Protein AF-A0A3S9A7A6-F1 (afdb_monom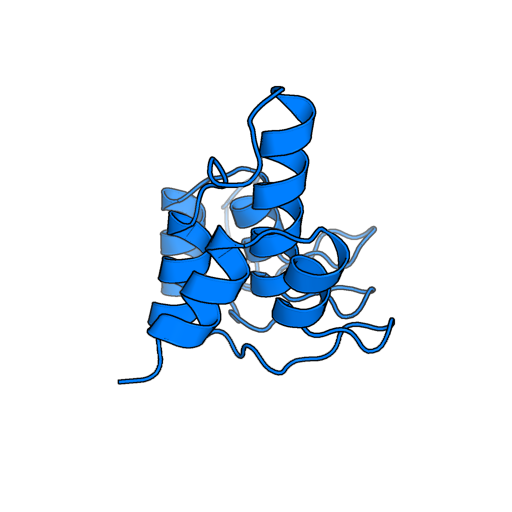er)

Mean predicted aligned error: 6.84 Å

Solvent-accessible surface area (backbone atoms only — not comparable to full-atom values): 7025 Å² total; per-residue (Å²): 133,90,78,76,86,73,80,84,79,55,48,69,38,51,45,92,87,52,42,40,32,53,52,37,54,23,48,74,66,70,33,62,70,53,38,53,51,36,49,73,68,61,26,61,60,64,48,57,20,72,63,33,41,25,37,58,36,49,33,49,51,48,23,49,51,51,26,55,75,73,70,46,56,88,65,63,50,67,52,66,65,50,50,53,41,47,78,71,66,36,67,68,78,56,54,23,76,86,70,39,29,37,62,50,51,32,58,75,73,62,31,57,52,60,48,50,50,66,62,66,71,73,124

InterPro domains:
  IPR002110 Ankyrin repeat [PF12796] (8-60)
  IPR002110 Ankyrin repeat [PF13637] (77-115)
  IPR002110 Ankyrin repeat [PS50088] (18-50)
  IPR002110 Ankyrin repeat [PS50088] (51-97)
  IPR002110 Ankyrin repeat [SM00248] (18-47)
  IPR002110 Ankyrin repeat [SM00248] (51-94)
  IPR036770 Ankyrin repeat-containing domain superfamily [G3DSA:1.25.40.20] (1-119)
  IPR036770 Ankyrin repeat-containing domain superfamily [SSF48403] (3-118)

Radius of gyration: 14.27 Å; Cα contacts (8 Å, |Δi|>4): 161; chains: 1; bounding box: 40×29×38 Å

Structure (mmCIF, N/CA/C/O backbone):
data_AF-A0A3S9A7A6-F1
#
_entry.id   AF-A0A3S9A7A6-F1
#
loop_
_atom_site.group_PDB
_atom_site.id
_atom_site.type_symbol
_atom_site.label_atom_id
_atom_site.label_alt_id
_atom_site.label_comp_id
_atom_site.label_asym_id
_atom_site.label_entity_id
_atom_site.label_seq_id
_atom_site.pdbx_PDB_ins_code
_atom_site.Cartn_x
_atom_site.Cartn_y
_atom_site.Cartn_z
_atom_site.occupancy
_atom_site.B_iso_or_equiv
_atom_site.auth_seq_id
_atom_site.auth_comp_id
_atom_site.auth_asym_id
_atom_site.auth_atom_id
_atom_site.pdbx_PDB_model_num
ATOM 1 N N . MET A 1 1 ? 16.590 14.327 -1.279 1.00 37.31 1 MET A N 1
ATOM 2 C CA . MET A 1 1 ? 17.136 13.458 -2.346 1.00 37.31 1 MET A CA 1
ATOM 3 C C . MET A 1 1 ? 16.861 14.128 -3.684 1.00 37.31 1 MET A C 1
ATOM 5 O O . MET A 1 1 ? 15.701 14.391 -3.963 1.00 37.31 1 MET A O 1
ATOM 9 N N . ASN A 1 2 ? 17.891 14.454 -4.473 1.00 30.27 2 ASN A N 1
ATOM 10 C CA . ASN A 1 2 ? 17.712 14.982 -5.832 1.00 30.27 2 ASN A CA 1
ATOM 11 C C . ASN A 1 2 ? 17.492 13.808 -6.791 1.00 30.27 2 ASN A C 1
ATOM 13 O O . ASN A 1 2 ? 18.451 13.212 -7.278 1.00 30.27 2 ASN A O 1
ATOM 17 N N . LEU A 1 3 ? 16.229 13.454 -7.025 1.00 45.22 3 LEU A N 1
ATOM 18 C CA . LEU A 1 3 ? 15.847 12.568 -8.119 1.00 45.22 3 LEU A CA 1
ATOM 19 C C . LEU A 1 3 ? 15.907 13.368 -9.422 1.00 45.22 3 LEU A C 1
ATOM 21 O O . LEU A 1 3 ? 14.976 14.086 -9.779 1.00 45.22 3 LEU A O 1
ATOM 25 N N . SER A 1 4 ? 17.044 13.283 -10.110 1.00 37.56 4 SER A N 1
ATOM 26 C CA . SER A 1 4 ? 17.216 13.858 -11.441 1.00 37.56 4 SER A CA 1
ATOM 27 C C . SER A 1 4 ? 16.333 13.096 -12.434 1.00 37.56 4 SER A C 1
ATOM 29 O O . SER A 1 4 ? 16.729 12.063 -12.959 1.00 37.56 4 SER A O 1
ATOM 31 N N . LEU A 1 5 ? 15.135 13.621 -12.702 1.00 46.88 5 LEU A N 1
ATOM 32 C CA . LEU A 1 5 ? 14.158 13.147 -13.702 1.00 46.88 5 LEU A CA 1
ATOM 33 C C . LEU A 1 5 ? 14.643 13.272 -15.167 1.00 46.88 5 LEU A C 1
ATOM 35 O O . LEU A 1 5 ? 13.860 13.195 -16.112 1.00 46.88 5 LEU A O 1
ATOM 39 N N . SER A 1 6 ? 15.938 13.474 -15.390 1.00 39.38 6 SER A N 1
ATOM 40 C CA . SER A 1 6 ? 16.543 13.607 -16.709 1.00 39.38 6 SER A CA 1
ATOM 41 C C . SER A 1 6 ? 16.806 12.230 -17.326 1.00 39.38 6 SER A C 1
ATOM 43 O O . SER A 1 6 ? 17.736 11.535 -16.929 1.00 39.38 6 SER A O 1
ATOM 45 N N . SER A 1 7 ? 15.993 11.892 -18.332 1.00 44.28 7 SER A N 1
ATOM 46 C CA . SER A 1 7 ? 16.219 10.889 -19.388 1.00 44.28 7 SER A CA 1
ATOM 47 C C . SER A 1 7 ? 16.434 9.428 -18.953 1.00 44.28 7 SER A C 1
ATOM 49 O O . SER A 1 7 ? 17.545 9.020 -18.632 1.00 44.28 7 SER A O 1
ATOM 51 N N .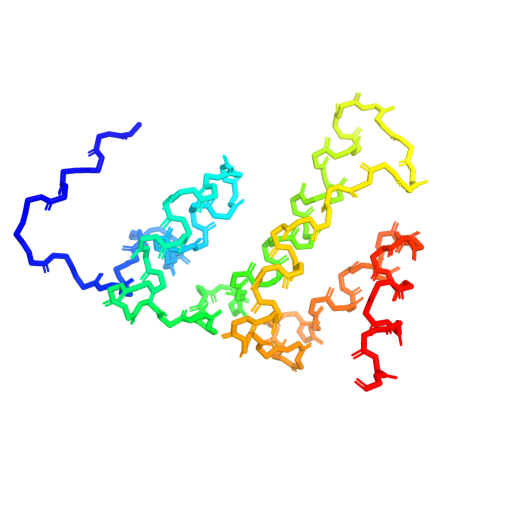 GLY A 1 8 ? 15.386 8.602 -19.078 1.00 53.28 8 GLY A N 1
ATOM 52 C CA . GLY A 1 8 ? 15.515 7.136 -19.165 1.00 53.28 8 GLY A CA 1
ATOM 53 C C . GLY A 1 8 ? 15.225 6.333 -17.895 1.00 53.28 8 GLY A C 1
ATOM 54 O O . GLY A 1 8 ? 15.415 5.119 -17.897 1.00 53.28 8 GLY A O 1
ATOM 55 N N . ILE A 1 9 ? 14.749 6.970 -16.823 1.00 58.81 9 ILE A N 1
ATOM 56 C CA . ILE A 1 9 ? 14.324 6.251 -15.618 1.00 58.81 9 ILE A CA 1
ATOM 57 C C . ILE A 1 9 ? 13.048 5.467 -15.946 1.00 58.81 9 ILE A C 1
ATOM 59 O O . ILE A 1 9 ? 12.026 6.050 -16.304 1.00 58.81 9 ILE A O 1
ATOM 63 N N . SER A 1 10 ? 13.125 4.138 -15.843 1.00 69.38 10 SER A N 1
ATOM 64 C CA . SER A 1 10 ? 11.952 3.264 -15.930 1.00 69.38 10 SER A CA 1
ATOM 65 C C . SER A 1 10 ? 10.909 3.717 -14.899 1.00 69.38 10 SER A C 1
ATOM 67 O O . SER A 1 10 ? 11.289 3.992 -13.760 1.00 69.38 10 SER A O 1
ATOM 69 N N . PRO A 1 11 ? 9.609 3.772 -15.229 1.00 69.31 11 PRO A N 1
ATOM 70 C CA . PRO A 1 11 ? 8.570 4.135 -14.260 1.00 69.31 11 PRO A CA 1
ATOM 71 C C . PRO A 1 11 ? 8.529 3.182 -13.049 1.00 69.31 11 PRO A C 1
ATOM 73 O O . PRO A 1 11 ? 8.079 3.560 -11.972 1.00 69.31 11 PRO A O 1
ATOM 76 N N . ASN A 1 12 ? 9.101 1.982 -13.202 1.00 74.06 12 ASN A N 1
ATOM 77 C CA . ASN A 1 12 ? 9.294 0.983 -12.148 1.00 74.06 12 ASN A CA 1
ATOM 78 C C . ASN A 1 12 ? 10.726 0.959 -11.608 1.00 74.06 12 ASN A C 1
ATOM 80 O O . ASN A 1 12 ? 11.197 -0.077 -11.143 1.00 74.06 12 ASN A O 1
ATOM 84 N N . ALA A 1 13 ? 11.462 2.064 -11.725 1.00 74.06 13 ALA A N 1
ATOM 85 C CA . ALA A 1 13 ? 12.793 2.147 -11.158 1.00 74.06 13 ALA A CA 1
ATOM 86 C C . ALA A 1 13 ? 12.736 1.902 -9.650 1.00 74.06 13 ALA A C 1
ATOM 88 O O . ALA A 1 13 ? 11.816 2.331 -8.948 1.00 74.06 13 ALA A O 1
ATOM 89 N N . VAL A 1 14 ? 13.746 1.185 -9.179 1.00 74.56 14 VAL A N 1
ATOM 90 C CA . VAL A 1 14 ? 13.867 0.740 -7.801 1.00 74.56 14 VAL A CA 1
ATOM 91 C C . VAL A 1 14 ? 15.142 1.290 -7.188 1.00 74.56 14 VAL A C 1
ATOM 93 O O . VAL A 1 14 ? 16.156 1.410 -7.877 1.00 74.56 14 VAL A O 1
ATOM 96 N N . CYS A 1 15 ? 15.119 1.611 -5.896 1.00 71.38 15 CYS A N 1
ATOM 97 C CA . CYS A 1 15 ? 16.355 1.903 -5.176 1.00 71.38 15 CYS A CA 1
ATOM 98 C C . CYS A 1 15 ? 17.126 0.601 -4.873 1.00 71.38 15 CYS A C 1
ATOM 100 O O . CYS A 1 15 ? 16.530 -0.451 -4.627 1.00 71.38 15 CYS A O 1
ATOM 102 N N . GLU A 1 16 ? 18.460 0.666 -4.895 1.00 63.88 16 GLU A N 1
ATOM 103 C CA . GLU A 1 16 ? 19.340 -0.518 -4.875 1.00 63.88 16 GLU A CA 1
ATOM 104 C C . GLU A 1 16 ? 19.225 -1.374 -3.599 1.00 63.88 16 GLU A C 1
ATOM 106 O O . GLU A 1 16 ? 19.456 -2.579 -3.650 1.00 63.88 16 GLU A O 1
ATOM 111 N N . ASN A 1 17 ? 18.819 -0.790 -2.464 1.00 60.53 17 ASN A N 1
ATOM 112 C CA . ASN A 1 17 ? 18.891 -1.466 -1.161 1.00 60.53 17 ASN A CA 1
ATOM 113 C C . ASN A 1 17 ? 17.626 -2.254 -0.778 1.00 60.53 17 ASN A C 1
ATOM 115 O O . ASN A 1 17 ? 17.732 -3.302 -0.145 1.00 60.53 17 ASN A O 1
ATOM 119 N N . SER A 1 18 ? 16.431 -1.776 -1.136 1.00 61.47 18 SER A N 1
ATOM 120 C CA . SER A 1 18 ? 15.144 -2.409 -0.776 1.00 61.47 18 SER A CA 1
ATOM 121 C C . SER A 1 18 ? 14.323 -2.857 -1.992 1.00 61.47 18 SER A C 1
ATOM 123 O O . SER A 1 18 ? 13.229 -3.409 -1.838 1.00 61.47 18 SER A O 1
ATOM 125 N N . LEU A 1 19 ? 14.848 -2.642 -3.206 1.00 69.38 19 LEU A N 1
ATOM 126 C CA . LEU A 1 19 ? 14.103 -2.716 -4.466 1.00 69.38 19 LEU A CA 1
ATOM 127 C C . LEU A 1 19 ? 12.782 -1.942 -4.398 1.00 69.38 19 LEU A C 1
ATOM 129 O O . LEU A 1 19 ? 11.753 -2.369 -4.916 1.00 69.38 19 LEU A O 1
ATOM 133 N N . GLN A 1 20 ? 12.785 -0.826 -3.684 1.00 72.81 20 GLN A N 1
ATOM 134 C CA . GLN A 1 20 ? 11.581 -0.058 -3.462 1.00 72.81 20 GLN A CA 1
ATOM 135 C C . GLN A 1 20 ? 11.309 0.813 -4.676 1.00 72.81 20 GLN A C 1
ATOM 137 O O . GLN A 1 20 ? 12.185 1.566 -5.107 1.00 72.81 20 GLN A O 1
ATOM 142 N N . SER A 1 21 ? 10.108 0.670 -5.238 1.00 83.25 21 SER A N 1
ATOM 143 C CA . SER A 1 21 ? 9.715 1.441 -6.412 1.00 83.25 21 SER A CA 1
ATOM 144 C C . SER A 1 21 ? 9.664 2.931 -6.087 1.00 83.25 21 SER A C 1
ATOM 146 O O . SER A 1 21 ? 9.344 3.320 -4.959 1.00 83.25 21 SER A O 1
ATOM 148 N N . LEU A 1 22 ? 9.906 3.771 -7.094 1.00 84.19 22 LEU A N 1
ATOM 149 C CA . LEU A 1 22 ? 9.686 5.216 -6.983 1.00 84.19 22 LEU A CA 1
ATOM 150 C C . LEU A 1 22 ? 8.284 5.552 -6.468 1.00 84.19 22 LEU A C 1
ATOM 152 O O . LEU A 1 22 ? 8.128 6.481 -5.678 1.00 84.19 22 LEU A O 1
ATOM 156 N N . LEU A 1 23 ? 7.281 4.769 -6.873 1.00 86.56 23 LEU A N 1
ATOM 157 C CA . LEU A 1 23 ? 5.905 4.930 -6.423 1.00 86.56 23 LEU A CA 1
ATOM 158 C C . LEU A 1 23 ? 5.774 4.677 -4.918 1.00 86.56 23 LEU A C 1
ATOM 160 O O . LEU A 1 23 ? 5.145 5.464 -4.219 1.00 86.56 23 LEU A O 1
ATOM 164 N N . THR A 1 24 ? 6.412 3.626 -4.399 1.00 87.50 24 THR A N 1
ATOM 165 C CA . THR A 1 24 ? 6.419 3.334 -2.960 1.00 87.50 24 THR A CA 1
ATOM 166 C C . THR A 1 24 ? 7.115 4.446 -2.169 1.00 87.50 24 THR A C 1
ATOM 168 O O . THR A 1 24 ? 6.613 4.843 -1.126 1.00 87.50 24 THR A O 1
ATOM 171 N N . ILE A 1 25 ? 8.221 5.001 -2.676 1.00 85.69 25 ILE A N 1
ATOM 172 C CA . ILE A 1 25 ? 8.912 6.128 -2.024 1.00 85.69 25 ILE A CA 1
ATOM 173 C C . ILE A 1 25 ? 8.013 7.373 -2.002 1.00 85.69 25 ILE A C 1
ATOM 175 O O . ILE A 1 25 ? 7.930 8.058 -0.985 1.00 85.69 25 ILE A O 1
ATOM 179 N N . ALA A 1 26 ? 7.316 7.672 -3.102 1.00 88.75 26 ALA A N 1
ATOM 180 C CA . ALA A 1 26 ? 6.384 8.798 -3.158 1.00 88.75 26 ALA A CA 1
ATOM 181 C C . ALA A 1 26 ? 5.214 8.628 -2.171 1.00 88.75 26 ALA A C 1
ATOM 183 O O . ALA A 1 26 ? 4.820 9.597 -1.523 1.00 88.75 26 ALA A O 1
ATOM 184 N N . VAL A 1 27 ? 4.711 7.397 -2.016 1.00 90.00 27 VAL A N 1
ATOM 185 C CA . VAL A 1 27 ? 3.704 7.028 -1.007 1.00 90.00 27 VAL A CA 1
ATOM 186 C C . VAL A 1 27 ? 4.218 7.271 0.411 1.00 90.00 27 VAL A C 1
ATOM 188 O O . VAL A 1 27 ? 3.525 7.906 1.199 1.00 90.00 27 VAL A O 1
ATOM 191 N N . GLU A 1 28 ? 5.439 6.839 0.727 1.00 86.12 28 GLU A N 1
ATOM 192 C CA . GLU A 1 28 ? 6.024 7.027 2.062 1.00 86.12 28 GLU A CA 1
ATOM 193 C C . GLU A 1 28 ? 6.289 8.497 2.420 1.00 86.12 28 GLU A C 1
ATOM 195 O O . GLU A 1 28 ? 6.378 8.862 3.586 1.00 86.12 28 GLU A O 1
ATOM 200 N N . ASN A 1 29 ? 6.424 9.366 1.422 1.00 85.44 29 ASN A N 1
ATOM 201 C CA . ASN A 1 29 ? 6.647 10.793 1.648 1.00 85.44 29 ASN A CA 1
ATOM 202 C C . ASN A 1 29 ? 5.358 11.631 1.535 1.00 85.44 29 ASN A C 1
ATOM 204 O O . ASN A 1 29 ? 5.452 12.856 1.493 1.00 85.44 29 ASN A O 1
ATOM 208 N N . ASP A 1 30 ? 4.179 11.000 1.437 1.00 86.00 30 ASP A N 1
ATOM 209 C CA . ASP A 1 30 ? 2.879 11.652 1.183 1.00 86.00 30 ASP A CA 1
ATOM 210 C C . ASP A 1 30 ? 2.900 12.614 -0.032 1.00 86.00 30 ASP A C 1
ATOM 212 O O . ASP A 1 30 ? 2.218 13.639 -0.089 1.00 86.00 30 ASP A O 1
ATOM 216 N N . GLN A 1 31 ? 3.712 12.303 -1.050 1.00 88.12 31 GLN A N 1
ATOM 217 C CA . GLN A 1 31 ? 3.904 13.164 -2.221 1.00 88.12 31 GLN A CA 1
ATOM 218 C C . GLN A 1 31 ? 2.853 12.875 -3.291 1.00 88.12 31 GLN A C 1
ATOM 220 O O . GLN A 1 31 ? 3.149 12.283 -4.329 1.00 88.12 31 GLN A O 1
ATOM 225 N N . LYS A 1 32 ? 1.615 13.316 -3.053 1.00 88.12 32 LYS A N 1
ATOM 226 C CA . LYS A 1 32 ? 0.463 13.072 -3.943 1.00 88.12 32 LYS A CA 1
ATOM 227 C C . LYS A 1 32 ? 0.743 13.423 -5.407 1.00 88.12 32 LYS A C 1
ATOM 229 O O . LYS A 1 32 ? 0.471 12.603 -6.278 1.00 88.12 32 LYS 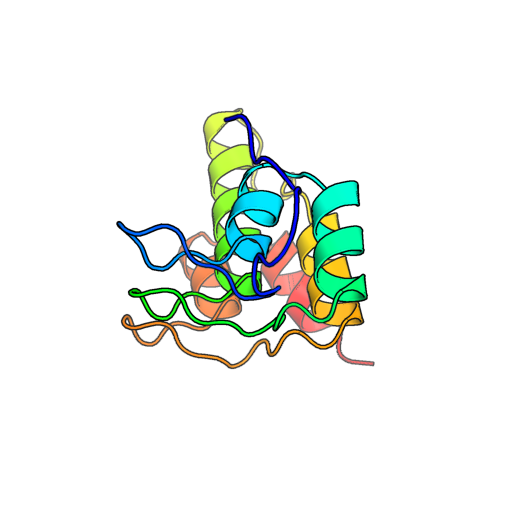A O 1
ATOM 234 N N . ASP A 1 33 ? 1.364 14.570 -5.673 1.00 88.69 33 ASP A N 1
ATOM 235 C CA . ASP A 1 33 ? 1.697 15.000 -7.039 1.00 88.69 33 ASP A CA 1
ATOM 236 C C . ASP A 1 33 ? 2.679 14.035 -7.727 1.00 88.69 33 ASP A C 1
ATOM 238 O O . ASP A 1 33 ? 2.541 13.727 -8.911 1.00 88.69 33 ASP A O 1
ATOM 242 N N . MET A 1 34 ? 3.644 13.496 -6.974 1.00 87.12 34 MET A N 1
ATOM 243 C CA . MET A 1 34 ? 4.598 12.509 -7.487 1.00 87.12 34 MET A CA 1
ATOM 244 C C . MET A 1 34 ? 3.933 11.152 -7.708 1.00 87.12 34 MET A C 1
ATOM 246 O O . MET A 1 34 ? 4.206 10.512 -8.717 1.00 87.12 34 MET A O 1
ATOM 250 N N . ILE A 1 35 ? 3.028 10.727 -6.821 1.00 90.19 35 ILE A N 1
ATOM 251 C CA . ILE A 1 35 ? 2.237 9.500 -7.003 1.00 90.19 35 ILE A CA 1
ATOM 252 C C . ILE A 1 35 ? 1.430 9.596 -8.306 1.00 90.19 35 ILE A C 1
ATOM 254 O O . ILE A 1 35 ? 1.491 8.687 -9.133 1.00 90.19 35 ILE A O 1
ATOM 258 N N . GLN A 1 36 ? 0.732 10.715 -8.523 1.00 89.62 36 GLN A N 1
ATOM 259 C CA . GLN A 1 36 ? -0.042 10.967 -9.742 1.00 89.62 36 GLN A CA 1
ATOM 260 C C . GLN A 1 36 ? 0.838 10.939 -10.994 1.00 89.62 36 GLN A C 1
ATOM 262 O O . GLN A 1 36 ? 0.515 10.255 -11.965 1.00 89.62 36 GLN A O 1
ATOM 267 N N . LEU A 1 37 ? 1.969 11.649 -10.965 1.00 88.62 37 LEU A N 1
ATOM 268 C CA . LEU A 1 37 ? 2.909 11.691 -12.082 1.00 88.62 37 LEU A CA 1
ATOM 269 C C . LEU A 1 37 ? 3.456 10.298 -12.411 1.00 88.62 37 LEU A C 1
ATOM 271 O O . LEU A 1 37 ? 3.483 9.921 -13.579 1.00 88.62 37 LEU A O 1
ATOM 275 N N . LEU A 1 38 ? 3.860 9.530 -11.395 1.00 88.19 38 LEU A N 1
ATOM 276 C CA . LEU A 1 38 ? 4.417 8.186 -11.554 1.00 88.19 38 LEU A CA 1
ATOM 277 C C . LEU A 1 38 ? 3.393 7.215 -12.151 1.00 88.19 38 LEU A C 1
ATOM 279 O O . LEU A 1 38 ? 3.715 6.491 -13.091 1.00 88.19 38 LEU A O 1
ATOM 283 N N . LEU A 1 39 ? 2.147 7.236 -11.673 1.00 89.12 39 LEU A N 1
ATOM 284 C CA . LEU A 1 39 ? 1.079 6.428 -12.268 1.00 89.12 39 LEU A CA 1
ATOM 285 C C . LEU A 1 39 ? 0.780 6.857 -13.712 1.00 89.12 39 LEU A C 1
ATOM 287 O O . LEU A 1 39 ? 0.620 6.002 -14.580 1.00 89.12 39 LEU A O 1
ATOM 291 N N . MET A 1 40 ? 0.789 8.163 -14.004 1.00 88.00 40 MET A N 1
ATOM 292 C CA . MET A 1 40 ? 0.566 8.684 -15.358 1.00 88.00 40 MET A CA 1
ATOM 293 C C . MET A 1 40 ? 1.646 8.233 -16.355 1.00 88.00 40 MET A C 1
ATOM 295 O O . MET A 1 40 ? 1.335 7.980 -17.517 1.00 88.00 40 MET A O 1
ATOM 299 N N . ILE A 1 41 ? 2.903 8.099 -15.919 1.00 87.25 41 ILE A N 1
ATOM 300 C CA . ILE A 1 41 ? 3.996 7.582 -16.763 1.00 87.25 41 ILE A CA 1
ATOM 301 C C . ILE A 1 41 ? 4.053 6.043 -16.817 1.00 87.25 41 ILE A C 1
ATOM 303 O O . ILE A 1 41 ? 4.980 5.490 -17.410 1.00 87.25 41 ILE A O 1
ATOM 307 N N . GLY A 1 42 ? 3.075 5.348 -16.224 1.00 86.31 42 GLY A N 1
ATOM 308 C CA . GLY A 1 42 ? 2.942 3.892 -16.291 1.00 86.31 42 GLY A CA 1
ATOM 309 C C . GLY A 1 42 ? 3.685 3.128 -15.196 1.00 86.31 42 GLY A C 1
ATOM 310 O O . GLY A 1 42 ? 4.120 2.002 -15.440 1.00 86.31 42 GLY A O 1
ATOM 311 N N . ALA A 1 43 ? 3.865 3.719 -14.010 1.00 88.88 43 ALA A N 1
ATOM 312 C CA . ALA A 1 43 ? 4.357 2.972 -12.856 1.00 88.88 43 ALA A CA 1
ATOM 313 C C . ALA A 1 43 ? 3.367 1.860 -12.486 1.00 88.88 43 ALA A C 1
ATOM 315 O O . ALA A 1 4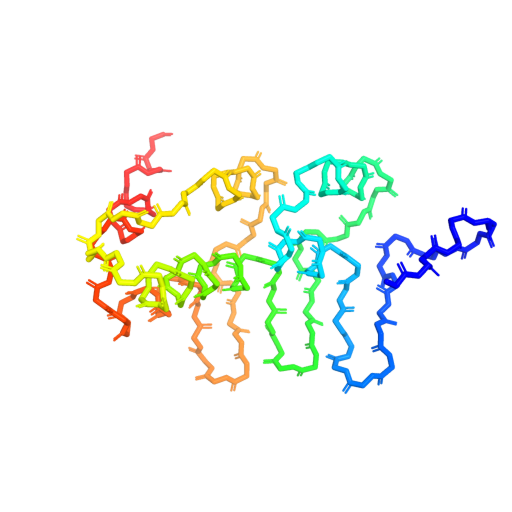3 ? 2.156 2.068 -12.423 1.00 88.88 43 ALA A O 1
ATOM 316 N N . ASP A 1 44 ? 3.900 0.673 -12.228 1.00 90.75 44 ASP A N 1
ATOM 317 C CA . ASP A 1 44 ? 3.142 -0.482 -11.783 1.00 90.75 44 ASP A CA 1
ATOM 318 C C . ASP A 1 44 ? 2.688 -0.257 -10.339 1.00 90.75 44 ASP A C 1
ATOM 320 O O . ASP A 1 44 ? 3.469 -0.308 -9.384 1.00 90.75 44 ASP A O 1
ATOM 324 N N . ILE A 1 45 ? 1.387 -0.020 -10.191 1.00 93.81 45 ILE A N 1
ATOM 325 C CA . ILE A 1 45 ? 0.730 0.218 -8.907 1.00 93.81 45 ILE A CA 1
ATOM 326 C C . ILE A 1 45 ? 0.832 -0.973 -7.943 1.00 93.81 45 ILE A C 1
ATOM 328 O O . ILE A 1 45 ? 0.680 -0.812 -6.732 1.00 93.81 45 ILE A O 1
ATOM 332 N N . ASN A 1 46 ? 1.135 -2.161 -8.469 1.00 94.06 46 ASN A N 1
ATOM 333 C CA . ASN A 1 46 ? 1.267 -3.408 -7.728 1.00 94.06 46 ASN A CA 1
ATOM 334 C C . ASN A 1 46 ? 2.722 -3.875 -7.606 1.00 94.06 46 ASN A C 1
ATOM 336 O O . ASN A 1 46 ? 2.965 -4.997 -7.151 1.00 94.06 46 ASN A O 1
ATOM 340 N N . PHE A 1 47 ? 3.690 -3.025 -7.969 1.00 91.38 47 PHE A N 1
ATOM 341 C CA . PHE A 1 47 ? 5.102 -3.381 -7.930 1.00 91.38 47 PHE A CA 1
ATOM 342 C C . PHE A 1 47 ? 5.515 -3.858 -6.536 1.00 91.38 47 PHE A C 1
ATOM 344 O O . PHE A 1 47 ? 5.297 -3.179 -5.532 1.00 91.38 47 PHE A O 1
ATOM 351 N N . LYS A 1 48 ? 6.146 -5.031 -6.469 1.00 90.12 48 LYS A N 1
ATOM 352 C CA . LYS A 1 48 ? 6.565 -5.642 -5.207 1.00 90.12 48 LYS A CA 1
ATOM 353 C C . LYS A 1 48 ? 8.018 -5.296 -4.902 1.00 90.12 48 LYS A C 1
ATOM 355 O O . LYS A 1 48 ? 8.909 -5.624 -5.681 1.00 90.12 48 LYS A O 1
ATOM 360 N N . SER A 1 49 ? 8.260 -4.712 -3.732 1.00 86.25 49 SER A N 1
ATOM 361 C CA . SER A 1 49 ? 9.609 -4.537 -3.190 1.00 86.25 49 SER A CA 1
ATOM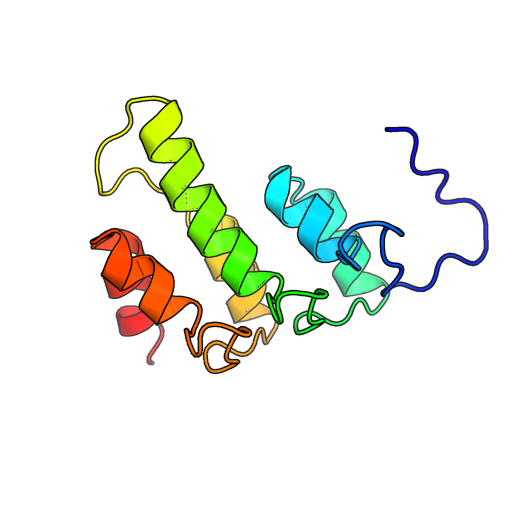 362 C C . SER A 1 49 ? 10.261 -5.885 -2.870 1.00 86.25 49 SER A C 1
ATOM 364 O O . SER A 1 49 ? 9.619 -6.942 -2.932 1.00 86.25 49 SER A O 1
ATOM 366 N N . TYR A 1 50 ? 11.525 -5.869 -2.434 1.00 84.38 50 TYR A N 1
ATOM 367 C CA . TYR A 1 50 ? 12.202 -7.091 -2.004 1.00 84.38 50 TYR A CA 1
ATOM 368 C C . TYR A 1 50 ? 11.414 -7.827 -0.909 1.00 84.38 50 TYR A C 1
ATOM 370 O O . TYR A 1 50 ? 11.298 -9.044 -0.968 1.00 84.38 50 TYR A O 1
ATOM 378 N N . GLY A 1 51 ? 10.777 -7.120 0.029 1.00 86.31 51 GLY A N 1
ATOM 379 C CA . GLY A 1 51 ? 9.923 -7.715 1.068 1.00 86.31 51 GLY A CA 1
ATOM 380 C C . GLY A 1 51 ? 8.577 -8.255 0.567 1.00 86.31 51 GLY A C 1
ATOM 381 O O . GLY A 1 51 ? 7.772 -8.744 1.358 1.00 86.31 51 GLY A O 1
ATOM 382 N N . GLY A 1 52 ? 8.294 -8.158 -0.731 1.00 91.00 52 GLY A N 1
ATOM 383 C CA . GLY A 1 52 ? 6.984 -8.442 -1.305 1.00 91.00 52 GLY A CA 1
ATOM 384 C C . GLY A 1 52 ? 5.950 -7.346 -1.042 1.00 91.00 52 GLY A C 1
ATOM 385 O O . GLY A 1 52 ? 4.771 -7.581 -1.287 1.00 91.00 52 GLY A O 1
ATOM 386 N N . TRP A 1 53 ? 6.367 -6.183 -0.539 1.00 92.31 53 TRP A N 1
ATOM 387 C CA . TRP A 1 53 ? 5.462 -5.081 -0.232 1.00 92.31 53 TRP A CA 1
ATOM 388 C C . TRP A 1 53 ? 5.067 -4.342 -1.501 1.00 92.31 53 TRP A C 1
ATOM 390 O O . TRP A 1 53 ? 5.924 -4.015 -2.317 1.00 92.31 53 TRP A O 1
ATOM 400 N N . THR A 1 54 ? 3.778 -4.053 -1.634 1.00 94.12 54 THR A N 1
ATOM 401 C CA . THR A 1 54 ? 3.244 -3.181 -2.690 1.00 94.12 54 THR A CA 1
ATOM 402 C C . THR A 1 54 ? 3.117 -1.743 -2.181 1.00 94.12 54 THR A C 1
ATOM 404 O O . THR A 1 54 ? 3.105 -1.536 -0.962 1.00 94.12 54 THR A O 1
ATOM 407 N N . PRO A 1 55 ? 2.955 -0.741 -3.068 1.00 94.12 55 PRO A N 1
ATOM 408 C CA . PRO A 1 55 ? 2.594 0.619 -2.668 1.00 94.12 55 PRO A CA 1
ATOM 409 C C . PRO A 1 55 ? 1.402 0.674 -1.703 1.00 94.12 55 PRO A C 1
ATOM 411 O O . PRO A 1 55 ? 1.414 1.466 -0.767 1.00 94.12 55 PRO A O 1
ATOM 414 N N . LEU A 1 56 ? 0.413 -0.213 -1.866 1.00 94.88 56 LEU A N 1
ATOM 415 C CA . LEU A 1 56 ? -0.744 -0.283 -0.973 1.00 94.88 56 LEU A CA 1
ATOM 416 C C . LEU A 1 56 ? -0.393 -0.793 0.438 1.00 94.88 56 LEU A C 1
ATOM 418 O O . LEU A 1 56 ? -0.959 -0.295 1.406 1.00 94.88 56 LEU A O 1
ATOM 422 N N . HIS A 1 57 ? 0.555 -1.732 0.581 1.00 95.25 57 HIS A N 1
ATOM 423 C CA . HIS A 1 57 ? 1.054 -2.129 1.908 1.00 95.25 57 HIS A CA 1
ATOM 424 C C . HIS A 1 57 ? 1.730 -0.946 2.607 1.00 95.25 57 HIS A C 1
ATOM 426 O O . HIS A 1 57 ? 1.414 -0.658 3.757 1.00 95.25 57 HIS A O 1
ATOM 432 N N . ALA A 1 58 ? 2.619 -0.247 1.891 1.00 92.50 58 ALA A N 1
ATOM 433 C CA . ALA A 1 58 ? 3.341 0.903 2.428 1.00 92.50 58 ALA A CA 1
ATOM 434 C C . ALA A 1 58 ? 2.386 2.034 2.837 1.00 92.50 58 ALA A C 1
ATOM 436 O O . ALA A 1 58 ? 2.541 2.597 3.912 1.00 92.50 58 ALA A O 1
ATOM 437 N N . ALA A 1 59 ? 1.357 2.315 2.027 1.00 93.12 59 ALA A N 1
ATOM 438 C CA . ALA A 1 59 ? 0.354 3.334 2.335 1.00 93.12 59 ALA A CA 1
ATOM 439 C C . ALA A 1 59 ? -0.411 3.041 3.635 1.00 93.12 59 ALA A C 1
ATOM 441 O O . ALA A 1 59 ? -0.661 3.958 4.412 1.00 93.12 59 ALA A O 1
ATOM 442 N N . VAL A 1 60 ? -0.786 1.778 3.877 1.00 93.50 60 VAL A N 1
ATOM 443 C CA . VAL A 1 60 ? -1.466 1.377 5.120 1.00 93.50 60 VAL A CA 1
ATOM 444 C C . VAL A 1 60 ? -0.525 1.490 6.315 1.00 93.50 60 VAL A C 1
ATOM 446 O O . VAL A 1 60 ? -0.899 2.078 7.325 1.00 93.50 60 VAL A O 1
ATOM 449 N N . ASP A 1 61 ? 0.685 0.948 6.197 1.00 92.19 61 ASP A N 1
ATOM 450 C CA . ASP A 1 61 ? 1.661 0.924 7.286 1.00 92.19 61 ASP A CA 1
ATOM 451 C C . ASP A 1 61 ? 2.050 2.336 7.729 1.00 92.19 61 ASP A C 1
ATOM 453 O O . ASP A 1 61 ? 1.921 2.667 8.905 1.00 92.19 61 ASP A O 1
ATOM 457 N N . ILE A 1 62 ? 2.403 3.215 6.783 1.00 88.88 62 ILE A N 1
ATOM 458 C CA . ILE A 1 62 ? 2.842 4.570 7.122 1.00 88.88 62 ILE A CA 1
ATOM 459 C C . ILE A 1 62 ? 1.711 5.471 7.607 1.00 88.88 62 ILE A C 1
ATOM 461 O O . ILE A 1 62 ? 1.930 6.351 8.436 1.00 88.88 62 ILE A O 1
ATOM 465 N N . SER A 1 63 ? 0.492 5.248 7.114 1.00 88.25 63 SER A N 1
ATOM 466 C CA . SER A 1 63 ? -0.688 5.958 7.598 1.00 88.25 63 SER A CA 1
ATOM 467 C C . SER A 1 63 ? -0.899 5.690 9.091 1.00 88.25 63 SER A C 1
ATOM 469 O O . SER A 1 63 ? -1.109 6.618 9.869 1.00 88.25 63 SER A O 1
ATOM 471 N N . ILE A 1 64 ? -0.745 4.434 9.515 1.00 86.50 64 ILE A N 1
ATOM 472 C CA . ILE A 1 64 ? -0.885 4.036 10.917 1.00 86.50 64 ILE A CA 1
ATOM 473 C C . ILE A 1 64 ? 0.329 4.478 11.741 1.00 86.50 64 ILE A C 1
ATOM 475 O O . ILE A 1 64 ? 0.169 5.104 12.789 1.00 86.50 64 ILE A O 1
ATOM 479 N N . ASP A 1 65 ? 1.539 4.158 11.281 1.00 86.00 65 ASP A N 1
ATOM 480 C CA . ASP A 1 65 ? 2.788 4.446 11.989 1.00 86.00 65 ASP A CA 1
ATOM 481 C C . ASP A 1 65 ? 2.995 5.960 12.162 1.00 86.00 65 ASP A C 1
ATOM 483 O O . ASP A 1 65 ? 3.269 6.431 13.266 1.00 86.00 65 ASP A O 1
ATOM 487 N N . GLY A 1 66 ? 2.729 6.755 11.122 1.00 81.06 66 GLY A N 1
ATOM 488 C CA . GLY A 1 66 ? 2.767 8.217 11.185 1.00 81.06 66 GLY A CA 1
ATOM 489 C C . GLY A 1 66 ? 1.770 8.803 12.191 1.00 81.06 66 GLY A C 1
ATOM 490 O O . GLY A 1 66 ? 2.117 9.704 12.961 1.00 81.06 66 GLY A O 1
ATOM 491 N N . THR A 1 67 ? 0.546 8.269 12.260 1.00 81.56 67 THR A N 1
ATOM 492 C CA . THR A 1 67 ? -0.434 8.669 13.284 1.00 81.56 67 THR A CA 1
ATOM 493 C C . THR A 1 67 ? 0.040 8.311 14.692 1.00 81.56 67 THR A C 1
ATOM 495 O O . THR A 1 67 ? -0.060 9.141 15.593 1.00 81.56 67 THR A O 1
ATOM 498 N N . ILE A 1 68 ? 0.617 7.125 14.900 1.00 80.56 68 ILE A N 1
ATOM 499 C CA . ILE A 1 68 ? 1.149 6.717 16.210 1.00 80.56 68 ILE A CA 1
ATOM 500 C C . ILE A 1 68 ? 2.314 7.624 16.632 1.00 80.56 68 ILE A C 1
ATOM 502 O O . ILE A 1 68 ? 2.348 8.098 17.769 1.00 80.56 68 ILE A O 1
ATOM 506 N N . GLN A 1 69 ? 3.247 7.911 15.721 1.00 81.38 69 GLN A N 1
ATOM 507 C CA . GLN A 1 69 ? 4.428 8.734 15.999 1.00 81.38 69 GLN A CA 1
ATOM 508 C C . GLN A 1 69 ? 4.085 10.194 16.313 1.00 81.38 69 GLN A C 1
ATOM 510 O O . GLN A 1 69 ? 4.756 10.830 17.124 1.00 81.38 69 GLN A O 1
ATOM 515 N N . THR A 1 70 ? 3.022 10.724 15.709 1.00 83.44 70 THR A N 1
ATOM 516 C CA . THR A 1 70 ? 2.539 12.090 15.970 1.00 83.44 70 THR A CA 1
ATOM 517 C C . THR A 1 70 ? 1.672 12.197 17.229 1.00 83.44 70 THR A C 1
ATOM 519 O O . THR A 1 70 ? 1.239 13.293 17.585 1.00 83.44 70 THR A O 1
ATOM 522 N N . GLY A 1 71 ? 1.436 11.086 17.939 1.00 80.19 71 GLY A N 1
ATOM 523 C CA . GLY A 1 71 ? 0.544 11.035 19.100 1.00 80.19 71 GLY A CA 1
ATOM 524 C C . GLY A 1 71 ? -0.942 11.098 18.734 1.00 80.19 71 GLY A C 1
ATOM 525 O O . GLY A 1 71 ? -1.778 11.372 19.600 1.00 80.19 71 GLY A O 1
ATOM 526 N N . GLY A 1 72 ? -1.274 10.866 17.462 1.00 76.31 72 GLY A N 1
ATOM 527 C CA . GLY A 1 72 ? -2.642 10.730 16.984 1.00 76.31 72 GLY A CA 1
ATOM 528 C C . GLY A 1 72 ? -3.323 9.484 17.552 1.00 76.31 72 GLY A C 1
ATOM 529 O O . GLY A 1 72 ? -2.682 8.547 18.038 1.00 76.31 72 GLY A O 1
ATOM 530 N N . LYS A 1 73 ? -4.656 9.482 17.540 1.00 73.75 73 LYS A N 1
ATOM 531 C CA . LYS A 1 73 ? -5.450 8.368 18.066 1.00 73.75 73 LYS A CA 1
ATOM 532 C C . LYS A 1 73 ? -5.797 7.391 16.940 1.00 73.75 73 LYS A C 1
ATOM 534 O O . LYS A 1 73 ? -5.878 7.800 15.783 1.00 73.75 73 LYS A O 1
ATOM 539 N N . PRO A 1 74 ? -6.086 6.115 17.261 1.00 67.94 74 PRO A N 1
ATOM 540 C CA . PRO A 1 74 ? -6.725 5.217 16.303 1.00 67.94 74 PRO A CA 1
ATOM 541 C C . PRO A 1 74 ? -8.004 5.873 15.759 1.00 67.94 74 PRO A C 1
ATOM 543 O O . PRO A 1 74 ? -8.890 6.224 16.542 1.00 67.94 74 PRO A O 1
ATOM 546 N N . GLY A 1 75 ? -8.092 6.064 14.445 1.00 71.44 75 GLY A N 1
ATOM 547 C CA . GLY A 1 75 ? -9.123 6.863 13.773 1.00 71.44 75 GLY A CA 1
ATOM 548 C C . GLY A 1 75 ? -8.618 8.152 13.106 1.00 71.44 75 GLY A C 1
ATOM 549 O O . GLY A 1 75 ? -9.309 8.704 12.244 1.00 71.44 75 GLY A O 1
ATOM 550 N N . ASP A 1 76 ? -7.421 8.631 13.436 1.00 79.88 76 ASP A N 1
ATOM 551 C CA . ASP A 1 76 ? -6.842 9.833 12.820 1.00 79.88 76 ASP A CA 1
ATOM 552 C C . ASP A 1 76 ? -5.996 9.510 11.574 1.00 79.88 76 ASP A C 1
ATOM 554 O O . ASP A 1 76 ? -5.413 10.407 10.971 1.00 79.88 76 ASP A O 1
ATOM 558 N N . GLU A 1 77 ? -5.961 8.245 11.143 1.00 82.31 77 GLU A N 1
ATOM 559 C CA . GLU A 1 77 ? -5.091 7.788 10.059 1.00 82.31 77 GLU A CA 1
ATOM 560 C C . GLU A 1 77 ? -5.492 8.416 8.709 1.00 82.31 77 GLU A C 1
ATOM 562 O O . GLU A 1 77 ? -6.686 8.405 8.357 1.00 82.31 77 GLU A O 1
ATOM 567 N N . PRO A 1 78 ? -4.546 8.985 7.937 1.00 84.38 78 PRO A N 1
ATOM 568 C CA . PRO A 1 78 ? -4.823 9.532 6.612 1.00 84.38 78 PRO A CA 1
ATOM 569 C C . PRO A 1 78 ? -5.163 8.408 5.628 1.00 84.38 78 PRO A C 1
ATOM 571 O O . PRO A 1 78 ? -4.422 7.439 5.467 1.00 84.38 78 PRO A O 1
ATOM 574 N N . THR A 1 79 ? -6.299 8.525 4.944 1.00 89.56 79 THR A N 1
ATOM 575 C CA . THR A 1 79 ? -6.790 7.480 4.020 1.00 89.56 79 THR A CA 1
ATOM 576 C C . THR A 1 79 ? -6.751 7.918 2.562 1.00 89.56 79 THR A C 1
ATOM 578 O O . THR A 1 79 ? -7.062 7.124 1.680 1.00 89.56 79 THR A O 1
ATOM 581 N N . GLU A 1 80 ? -6.330 9.154 2.272 1.00 90.75 80 GLU A N 1
ATOM 582 C CA . GLU A 1 80 ? -6.364 9.718 0.923 1.00 90.75 80 GLU A CA 1
ATOM 583 C C . GLU A 1 80 ? -5.498 8.930 -0.062 1.00 90.75 80 GLU A C 1
ATOM 585 O O . GLU A 1 80 ? -5.956 8.630 -1.161 1.00 90.75 80 GLU A O 1
ATOM 590 N N . ILE A 1 81 ? -4.269 8.563 0.321 1.00 91.56 81 ILE A N 1
ATOM 591 C CA . ILE A 1 81 ? -3.386 7.771 -0.550 1.00 91.56 81 ILE A CA 1
ATOM 592 C C . ILE A 1 81 ? -3.923 6.351 -0.720 1.00 91.56 81 ILE A C 1
ATOM 594 O O . ILE A 1 81 ? -3.925 5.836 -1.834 1.00 91.56 81 ILE A O 1
ATOM 598 N N . ILE A 1 82 ? -4.417 5.729 0.356 1.00 92.94 82 ILE A N 1
ATOM 599 C CA . ILE A 1 82 ? -5.005 4.382 0.306 1.00 92.94 82 ILE A CA 1
ATOM 600 C C . ILE A 1 82 ? -6.170 4.374 -0.687 1.00 92.94 82 ILE A C 1
ATOM 602 O O . ILE A 1 82 ? -6.210 3.538 -1.589 1.00 92.94 82 ILE A O 1
ATOM 606 N N . LYS A 1 83 ? -7.074 5.353 -0.566 1.00 91.88 83 LYS A N 1
ATOM 607 C CA . LYS A 1 83 ? -8.183 5.556 -1.494 1.00 91.88 83 LYS A CA 1
ATOM 608 C C . LYS A 1 83 ? -7.689 5.726 -2.923 1.00 91.88 83 LYS A C 1
ATOM 610 O O . LYS A 1 83 ? -8.135 5.013 -3.810 1.00 91.88 83 LYS A O 1
ATOM 615 N N . TYR A 1 84 ? -6.747 6.640 -3.129 1.00 92.50 84 TYR A N 1
ATOM 616 C CA . TYR A 1 84 ? -6.243 6.953 -4.457 1.00 92.50 84 TYR A CA 1
ATOM 617 C C . TYR A 1 84 ? -5.609 5.733 -5.138 1.00 92.50 84 TYR A C 1
ATOM 619 O O . TYR A 1 84 ? -5.861 5.491 -6.314 1.00 92.50 84 TYR A O 1
ATOM 627 N N . LEU A 1 85 ? -4.834 4.927 -4.409 1.00 92.38 85 LEU A N 1
ATOM 628 C CA . LEU A 1 85 ? -4.249 3.702 -4.953 1.00 92.38 85 LEU A CA 1
ATOM 629 C C . LEU A 1 85 ? -5.329 2.676 -5.330 1.00 92.38 85 LEU A C 1
ATOM 631 O O . LEU A 1 85 ? -5.267 2.098 -6.414 1.00 92.38 85 LEU A O 1
ATOM 635 N N . LEU A 1 86 ? -6.338 2.469 -4.478 1.00 93.06 86 LEU A N 1
ATOM 636 C CA . LEU A 1 86 ? -7.449 1.557 -4.776 1.00 93.06 86 LEU A CA 1
ATOM 637 C C . LEU A 1 86 ? -8.275 2.023 -5.982 1.00 93.06 86 LEU A C 1
ATOM 639 O O . LEU A 1 86 ? -8.569 1.210 -6.858 1.00 93.06 86 LEU A O 1
ATOM 643 N N . ASP A 1 87 ? -8.585 3.319 -6.064 1.00 91.94 87 ASP A N 1
ATOM 644 C CA . ASP A 1 87 ? -9.315 3.927 -7.185 1.00 91.94 87 ASP A CA 1
ATOM 645 C C . ASP A 1 87 ? -8.553 3.762 -8.518 1.00 91.94 87 ASP A C 1
ATOM 647 O O . ASP A 1 87 ? -9.166 3.697 -9.582 1.00 91.94 87 ASP A O 1
ATOM 651 N N . ASN A 1 88 ? -7.219 3.642 -8.468 1.00 92.25 88 ASN A N 1
ATOM 652 C CA . ASN A 1 88 ? -6.354 3.394 -9.628 1.00 92.25 88 ASN A CA 1
ATOM 653 C C . ASN A 1 88 ? -6.022 1.903 -9.850 1.00 92.25 88 ASN A C 1
ATOM 655 O O . ASN A 1 88 ? -5.137 1.578 -10.641 1.00 92.25 88 ASN A O 1
ATOM 659 N N . GLY A 1 89 ? -6.729 0.981 -9.187 1.00 92.06 89 GLY A N 1
ATOM 660 C CA . GLY A 1 89 ? -6.618 -0.457 -9.449 1.00 92.06 89 GLY A CA 1
ATOM 661 C C . GLY A 1 89 ? -5.518 -1.182 -8.671 1.00 92.06 89 GLY A C 1
ATOM 662 O O . GLY A 1 89 ? -5.070 -2.248 -9.099 1.00 92.06 89 GLY A O 1
ATOM 663 N N . ALA A 1 90 ? -5.077 -0.640 -7.531 1.00 94.12 90 ALA A N 1
ATOM 664 C CA . ALA A 1 90 ? -4.205 -1.377 -6.622 1.00 94.12 90 ALA A CA 1
ATOM 665 C C . ALA A 1 90 ? -4.891 -2.662 -6.129 1.00 94.12 90 ALA A C 1
ATOM 667 O O . ALA A 1 90 ? -6.014 -2.637 -5.617 1.00 94.12 90 ALA A O 1
ATOM 668 N N . ASP A 1 91 ? -4.196 -3.791 -6.248 1.00 94.06 91 ASP A N 1
ATOM 669 C CA . ASP A 1 91 ? -4.690 -5.082 -5.792 1.00 94.06 91 ASP A CA 1
ATOM 670 C C . ASP A 1 91 ? -4.505 -5.212 -4.276 1.00 94.06 91 ASP A C 1
ATOM 672 O O . ASP A 1 91 ? -3.396 -5.307 -3.737 1.00 94.06 91 ASP A O 1
ATOM 676 N N . ARG A 1 92 ? -5.643 -5.232 -3.581 1.00 93.50 92 ARG A N 1
ATOM 677 C CA . ARG A 1 92 ? -5.736 -5.371 -2.126 1.00 93.50 92 ARG A CA 1
ATOM 678 C C . ARG A 1 92 ? -5.458 -6.783 -1.605 1.00 93.50 92 ARG A C 1
ATOM 680 O O . ARG A 1 92 ? -5.387 -6.955 -0.394 1.00 93.50 92 ARG A O 1
ATOM 687 N N . ASN A 1 93 ? -5.314 -7.780 -2.479 1.00 94.31 93 ASN A N 1
ATOM 688 C CA . ASN A 1 93 ? -5.152 -9.187 -2.098 1.00 94.31 93 ASN A CA 1
ATOM 689 C C . ASN A 1 93 ? -3.708 -9.693 -2.226 1.00 94.31 93 ASN A C 1
ATOM 691 O O . ASN A 1 93 ? -3.435 -10.856 -1.924 1.00 94.31 93 ASN A O 1
ATOM 695 N N . ILE A 1 94 ? -2.773 -8.853 -2.678 1.00 95.19 94 ILE A N 1
ATOM 696 C CA . ILE A 1 94 ? -1.371 -9.256 -2.809 1.00 95.19 94 ILE A CA 1
ATOM 697 C C . ILE A 1 94 ? -0.787 -9.530 -1.426 1.00 95.19 94 ILE A C 1
ATOM 699 O O . ILE A 1 94 ? -0.911 -8.713 -0.520 1.00 95.19 94 ILE A O 1
ATOM 703 N N . LEU A 1 95 ? -0.094 -10.661 -1.298 1.00 96.25 95 LEU A N 1
ATOM 704 C CA . LEU A 1 95 ? 0.626 -11.033 -0.086 1.00 96.25 95 LEU A CA 1
ATOM 705 C C . LEU A 1 95 ? 2.083 -10.559 -0.137 1.00 96.25 95 LEU A C 1
ATOM 707 O O . LEU A 1 95 ? 2.802 -10.793 -1.126 1.00 96.25 95 LEU A O 1
ATOM 711 N N . ASN A 1 96 ? 2.534 -9.950 0.959 1.00 94.19 96 ASN A N 1
ATOM 712 C CA . ASN A 1 96 ? 3.951 -9.725 1.228 1.00 94.19 96 ASN A CA 1
ATOM 713 C C . ASN A 1 96 ? 4.665 -11.039 1.621 1.00 94.19 96 ASN A C 1
ATOM 715 O O . ASN A 1 96 ? 4.052 -12.106 1.706 1.00 94.19 96 ASN A O 1
ATOM 719 N N . ARG A 1 97 ? 5.984 -10.997 1.863 1.00 94.88 97 ARG A N 1
ATOM 720 C CA . ARG A 1 97 ? 6.756 -12.195 2.262 1.00 94.88 97 ARG A CA 1
ATOM 721 C C . ARG A 1 97 ? 6.363 -12.769 3.625 1.00 94.88 97 ARG A C 1
ATOM 723 O O . ARG A 1 97 ? 6.660 -13.930 3.884 1.00 94.88 97 ARG A O 1
ATOM 730 N N . ASN A 1 98 ? 5.684 -11.992 4.461 1.00 93.62 98 ASN A N 1
ATOM 731 C CA . ASN A 1 98 ? 5.150 -12.446 5.741 1.00 93.62 98 ASN A CA 1
ATOM 732 C C . ASN A 1 98 ? 3.779 -13.127 5.577 1.00 93.62 98 ASN A C 1
ATOM 734 O O . ASN A 1 98 ? 3.194 -13.556 6.567 1.00 93.62 98 ASN A O 1
ATOM 738 N N . GLY A 1 99 ? 3.261 -13.233 4.347 1.00 95.50 99 GLY A N 1
ATOM 739 C CA . GLY A 1 99 ? 1.944 -13.801 4.071 1.00 95.50 99 GLY A CA 1
ATOM 740 C C . GLY A 1 99 ? 0.793 -12.878 4.470 1.00 95.50 99 GLY A C 1
ATOM 741 O O . GLY A 1 99 ? -0.299 -13.367 4.734 1.00 95.50 99 GLY A O 1
ATOM 742 N N . GLN A 1 100 ? 1.035 -11.569 4.543 1.00 96.00 100 GLN A N 1
ATOM 743 C CA . GLN A 1 100 ? 0.044 -10.568 4.936 1.00 96.00 100 GLN A CA 1
ATOM 744 C C . GLN A 1 100 ? -0.421 -9.780 3.715 1.00 96.00 100 GLN A C 1
ATOM 746 O O . GLN A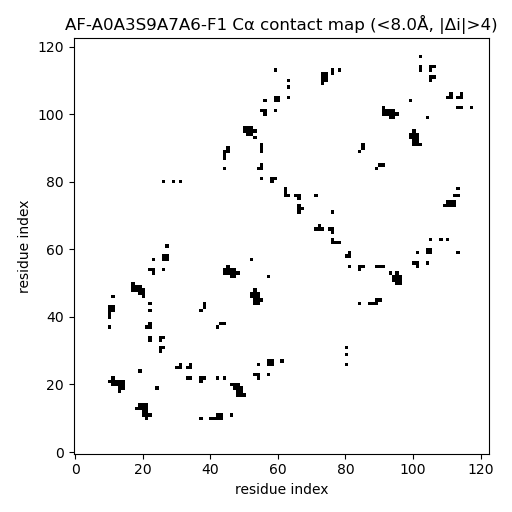 1 100 ? 0.405 -9.395 2.888 1.00 96.00 100 GLN A O 1
ATOM 751 N N . THR A 1 101 ? -1.725 -9.521 3.629 1.00 95.81 101 THR A N 1
ATOM 752 C CA . THR A 1 101 ? -2.307 -8.489 2.758 1.00 95.81 101 THR A CA 1
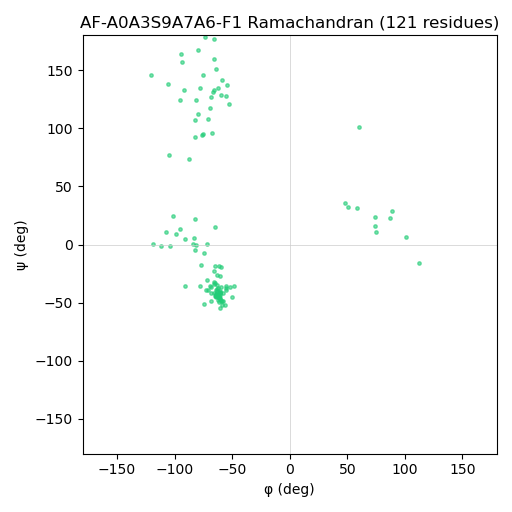ATOM 753 C C . THR A 1 101 ? -2.171 -7.096 3.394 1.00 95.81 101 THR A C 1
ATOM 755 O O . THR A 1 101 ? -1.932 -6.993 4.604 1.00 95.81 101 THR A O 1
ATOM 758 N N . PRO A 1 102 ? -2.414 -5.999 2.647 1.00 94.25 102 PRO A N 1
ATOM 759 C CA . PRO A 1 102 ? -2.536 -4.666 3.239 1.00 94.25 102 PRO A CA 1
ATOM 760 C C . PRO A 1 102 ? -3.601 -4.598 4.347 1.00 94.25 102 PRO A C 1
ATOM 762 O O . PRO A 1 102 ? -3.403 -3.931 5.360 1.00 94.25 102 PRO A O 1
ATOM 765 N N . LEU A 1 103 ? -4.709 -5.336 4.206 1.00 93.69 103 LEU A N 1
ATOM 766 C CA . LEU A 1 103 ? -5.752 -5.401 5.232 1.00 93.69 103 LEU A CA 1
ATOM 767 C C . LEU A 1 103 ? -5.276 -6.134 6.497 1.00 93.69 103 LEU A C 1
ATOM 769 O O . LEU A 1 103 ? -5.633 -5.742 7.609 1.00 93.69 103 LEU A O 1
ATOM 773 N N . ASP A 1 104 ? -4.464 -7.182 6.353 1.00 94.75 104 ASP A N 1
ATOM 774 C CA . ASP A 1 104 ? -3.914 -7.907 7.504 1.00 94.75 104 ASP A CA 1
ATOM 775 C C . ASP A 1 104 ? -2.971 -7.028 8.331 1.00 94.75 104 ASP A C 1
ATOM 777 O O . ASP A 1 104 ? -2.964 -7.137 9.559 1.00 94.75 104 ASP A O 1
ATOM 781 N N . ILE A 1 105 ? -2.240 -6.110 7.686 1.00 92.06 105 ILE A N 1
ATOM 782 C CA . ILE A 1 105 ? -1.461 -5.075 8.382 1.00 92.06 105 ILE A CA 1
ATOM 783 C C . ILE A 1 105 ? -2.405 -4.194 9.211 1.00 92.06 105 ILE A C 1
ATOM 785 O O . ILE A 1 105 ? -2.249 -4.118 10.429 1.00 92.06 105 ILE A O 1
ATOM 789 N N . ALA A 1 106 ? -3.446 -3.610 8.607 1.00 91.75 106 ALA A N 1
ATOM 790 C CA . ALA A 1 106 ? -4.398 -2.759 9.333 1.00 91.75 106 ALA A CA 1
ATOM 791 C C . ALA A 1 106 ? -5.040 -3.470 10.544 1.00 91.75 106 ALA A C 1
ATOM 793 O O . ALA A 1 106 ? -5.187 -2.882 11.622 1.00 91.75 106 ALA A O 1
ATOM 794 N N . LYS A 1 107 ? -5.365 -4.763 10.398 1.00 91.56 107 LYS A N 1
ATOM 795 C CA . LYS A 1 107 ? -5.876 -5.615 11.484 1.00 91.56 107 LYS A CA 1
ATOM 796 C C . LYS A 1 107 ? -4.852 -5.841 12.593 1.00 91.56 107 LYS A C 1
ATOM 798 O O . LYS A 1 107 ? -5.225 -5.771 13.765 1.00 91.56 107 LYS A O 1
ATOM 803 N N . ALA A 1 108 ? -3.584 -6.074 12.253 1.00 90.19 108 ALA A N 1
ATOM 804 C CA . ALA A 1 108 ? -2.515 -6.265 13.233 1.00 90.19 108 ALA A CA 1
ATOM 805 C C . ALA A 1 108 ? -2.339 -5.031 14.138 1.00 90.19 108 ALA A C 1
ATOM 807 O O . ALA A 1 108 ? -2.208 -5.172 15.355 1.00 90.19 108 ALA A O 1
ATOM 808 N N . TYR A 1 109 ? -2.445 -3.831 13.562 1.00 86.38 109 TYR A N 1
ATOM 809 C CA . TYR A 1 109 ? -2.405 -2.563 14.298 1.00 86.38 109 TYR A CA 1
ATOM 810 C C . TYR A 1 109 ? -3.743 -2.159 14.938 1.00 86.38 109 TYR A C 1
ATOM 812 O O . TYR A 1 109 ? -3.804 -1.178 15.676 1.00 86.38 109 TYR A O 1
ATOM 820 N N . LYS A 1 110 ? -4.821 -2.918 14.697 1.00 88.12 110 LYS A N 1
ATOM 821 C CA . LYS A 1 110 ? -6.183 -2.637 15.186 1.00 88.12 110 LYS A CA 1
ATOM 822 C C . LYS A 1 110 ? -6.724 -1.272 14.726 1.00 88.12 110 LYS A C 1
ATOM 824 O O . LYS A 1 110 ? -7.530 -0.661 15.434 1.00 88.12 110 LYS A O 1
ATOM 829 N N . SER A 1 111 ? -6.319 -0.810 13.541 1.00 86.94 111 SER A N 1
ATOM 830 C CA . SER A 1 111 ? -6.816 0.440 12.957 1.00 86.94 111 SER A CA 1
ATOM 831 C C . SER A 1 111 ? -8.232 0.243 12.413 1.00 86.94 111 SER A C 1
ATOM 833 O O . SER A 1 111 ? -8.431 -0.214 11.289 1.00 86.94 111 SER A O 1
ATOM 835 N N . LYS A 1 112 ? -9.243 0.577 13.226 1.00 87.12 112 LYS A N 1
ATOM 836 C CA . LYS A 1 112 ? -10.657 0.438 12.835 1.00 87.12 112 LYS A CA 1
ATOM 837 C C . LYS A 1 112 ? -10.991 1.224 11.574 1.00 87.12 112 LYS A C 1
ATOM 839 O O . LYS A 1 112 ? -11.662 0.695 10.707 1.00 87.12 112 LYS A O 1
ATOM 844 N N . LYS A 1 1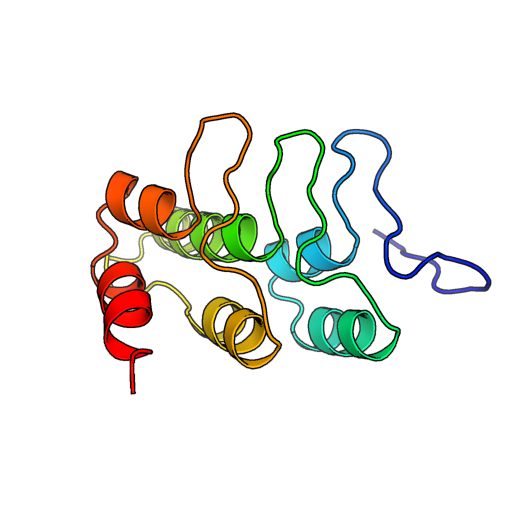13 ? -10.477 2.448 11.446 1.00 88.62 113 LYS A N 1
ATOM 845 C CA . LYS A 1 113 ? -10.775 3.318 10.306 1.00 88.62 113 LYS A CA 1
ATOM 846 C C . LYS A 1 113 ? -10.329 2.718 8.981 1.00 88.62 113 LYS A C 1
ATOM 848 O O . LYS A 1 113 ? -11.097 2.744 8.028 1.00 88.62 113 LYS A O 1
ATOM 853 N N . ILE A 1 114 ? -9.112 2.178 8.917 1.00 88.31 114 ILE A N 1
ATOM 854 C CA . ILE A 1 114 ? -8.617 1.557 7.686 1.00 88.31 114 ILE A CA 1
ATOM 855 C C . ILE A 1 114 ? -9.352 0.238 7.430 1.00 88.31 114 ILE A C 1
ATOM 857 O O . ILE A 1 114 ? -9.720 -0.028 6.295 1.00 88.31 114 ILE A O 1
ATOM 861 N N . ILE A 1 115 ? -9.640 -0.561 8.461 1.00 90.69 115 ILE A N 1
ATOM 862 C CA . ILE A 1 115 ? -10.442 -1.787 8.297 1.00 90.69 115 ILE A CA 1
ATOM 863 C C . ILE A 1 115 ? -11.822 -1.452 7.713 1.00 90.69 115 ILE A C 1
ATOM 865 O O . ILE A 1 115 ? -12.182 -1.979 6.662 1.00 90.69 115 ILE A O 1
ATOM 869 N N . ASP A 1 116 ? -12.535 -0.507 8.329 1.00 88.31 116 ASP A N 1
ATOM 870 C CA . ASP A 1 116 ? -13.846 -0.047 7.873 1.00 88.31 116 ASP A CA 1
ATOM 871 C C . ASP A 1 116 ? -13.757 0.528 6.455 1.00 88.31 116 ASP A C 1
ATOM 873 O O . ASP A 1 116 ? -14.646 0.310 5.641 1.00 88.31 116 ASP A O 1
ATOM 877 N N . PHE A 1 117 ? -12.669 1.224 6.117 1.00 85.69 117 PHE A N 1
ATOM 878 C CA . PHE A 1 117 ? -12.439 1.749 4.773 1.00 85.69 117 PHE A CA 1
ATOM 879 C C . PHE A 1 117 ? -12.355 0.631 3.721 1.00 85.69 117 PHE A C 1
ATOM 881 O O . PHE A 1 117 ? -12.995 0.717 2.670 1.00 85.69 117 PHE A O 1
ATOM 888 N N . PHE A 1 118 ? -11.621 -0.448 4.003 1.00 84.38 118 PHE A N 1
ATOM 889 C CA . PHE A 1 118 ? -11.542 -1.601 3.102 1.00 84.38 118 PHE A CA 1
ATOM 890 C C . PHE A 1 118 ? -12.891 -2.329 2.965 1.00 84.38 118 PHE A C 1
ATOM 892 O O . PHE A 1 118 ? -13.201 -2.795 1.864 1.00 84.38 118 PHE A O 1
ATOM 899 N N . ASP A 1 119 ? -13.696 -2.370 4.032 1.00 80.19 119 ASP A N 1
ATOM 900 C CA . ASP A 1 119 ? -15.017 -3.013 4.056 1.00 80.19 119 ASP A CA 1
ATOM 901 C C . ASP A 1 119 ? -16.114 -2.162 3.379 1.00 80.19 119 ASP A C 1
ATOM 903 O O . ASP A 1 119 ? -16.987 -2.700 2.699 1.00 80.19 119 ASP A O 1
ATOM 907 N N . CYS A 1 120 ? -16.063 -0.829 3.499 1.00 68.56 120 CYS A N 1
ATOM 908 C CA . CYS A 1 120 ? -17.056 0.089 2.919 1.00 68.56 120 CYS A CA 1
ATOM 909 C C . CYS A 1 120 ? -16.881 0.296 1.405 1.00 68.56 120 CYS A C 1
ATOM 911 O O . CYS A 1 120 ? -17.808 0.729 0.727 1.00 68.56 120 CYS A O 1
ATOM 913 N N . THR A 1 121 ? -15.713 -0.036 0.849 1.00 59.66 121 THR A N 1
ATOM 914 C CA . THR A 1 121 ? -15.433 0.086 -0.597 1.00 59.66 121 THR A CA 1
ATOM 915 C C . THR A 1 121 ? -15.975 -1.119 -1.399 1.00 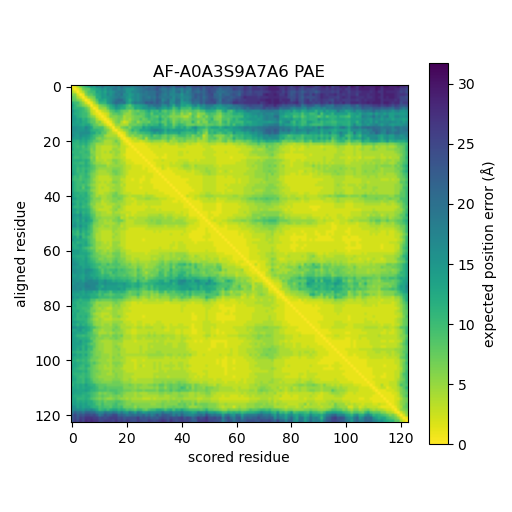59.66 121 THR A C 1
ATOM 917 O O . THR A 1 121 ? -15.475 -1.429 -2.479 1.00 59.66 121 THR A O 1
ATOM 920 N N . ILE A 1 122 ? -16.962 -1.844 -0.853 1.00 47.81 122 ILE A N 1
ATOM 921 C CA . ILE A 1 122 ? -17.719 -2.913 -1.521 1.00 47.81 122 ILE A CA 1
ATOM 922 C C . ILE A 1 122 ? -19.114 -2.369 -1.864 1.00 47.81 122 ILE A C 1
ATOM 924 O O . ILE A 1 122 ? -20.087 -2.663 -1.175 1.00 47.81 122 ILE A O 1
ATOM 928 N N . VAL A 1 123 ? -19.211 -1.558 -2.916 1.00 41.94 123 VAL A N 1
ATOM 929 C CA . VAL A 1 123 ? -20.460 -1.299 -3.658 1.00 41.94 123 VAL A CA 1
ATOM 930 C C . VAL A 1 123 ? -20.147 -1.077 -5.125 1.00 41.94 123 VAL A C 1
ATOM 932 O O . VAL A 1 123 ? -19.175 -0.345 -5.410 1.00 41.94 123 VAL A O 1
#

Organism: NCBI:txid2495582

Secondary structure (DSSP, 8-state):
------S---TT-B-TTT--BHHHHHHHTT-HHHHHHHHHTT--TT---TTS--HHHHHHHHHHHHHHHTTPPTT----HHHHHHHHTT--TT---TTS--HHHHHHHTT-HHHHHHHHHT--

Nearest PDB structures (foldseek):
  4hi9-assembly1_A  TM=8.864E-01  e=6.041E-06  Homo sapiens
  7elw-assembly1_a  TM=8.499E-01  e=4.900E-05  Sus scrofa
  4o1o-assembly2_C  TM=8.666E-01  e=1.396E-04  Sus scrofa
  4o1o-assembly1_A  TM=8.543E-01  e=1.396E-04  Sus scrofa
  6m13-assembly1_a  TM=8.468E-01  e=1.978E-04  Sus scrofa

Sequence (123 aa):
MNLSLSSGISPNAVCENSLQSLLTIAVENDQKDMIQLLLMIGADINFKSYGGWTPLHAAVDISIDGTIQTGGKPGDEPTEIIKYLLDNGADRNILNRNGQTPLDIAKAYKSKKIIDFFDCTIV

Foldseek 3Di:
DPPPPPDDQDLQCADPPFRQGQLLVCLLVVVVVSNVVSVVSPRDQCDQTPQGDGSLLSNLQNQLVVCVVVVHDLVNGDCVSNVVSVVSPHDQCRATNVRDGSLNSCVVSVRPNVNVVVVVPPD

pLDDT: mean 82.59, std 14.72, range [30.27, 96.25]